Protein AF-A0A242NF58-F1 (afdb_monomer)

Mean predicted aligned error: 4.68 Å

Radius of gyration: 13.23 Å; Cα contacts (8 Å, |Δi|>4): 140; chains: 1; bounding box: 34×26×32 Å

Structure (mmCIF, N/CA/C/O backbone):
data_AF-A0A242NF58-F1
#
_entry.id   AF-A0A242NF58-F1
#
loop_
_atom_site.group_PDB
_atom_site.id
_atom_site.type_symbol
_atom_site.label_atom_id
_atom_site.label_alt_id
_atom_site.label_comp_id
_atom_site.label_asym_id
_atom_site.label_entity_id
_atom_site.label_seq_id
_atom_site.pdbx_PDB_ins_code
_atom_site.Cartn_x
_atom_site.Cartn_y
_atom_site.Cartn_z
_atom_site.occupancy
_atom_site.B_iso_or_equiv
_atom_site.auth_seq_id
_atom_site.auth_comp_id
_atom_site.auth_asym_id
_atom_site.auth_atom_id
_atom_site.pdbx_PDB_model_num
ATOM 1 N N . MET A 1 1 ? 16.457 -5.981 -16.999 1.00 76.19 1 MET A N 1
ATOM 2 C CA . MET A 1 1 ? 15.585 -6.532 -15.940 1.00 76.19 1 MET A CA 1
ATOM 3 C C . MET A 1 1 ? 14.502 -5.506 -15.664 1.00 76.19 1 MET A C 1
ATOM 5 O O . MET A 1 1 ? 14.846 -4.333 -15.566 1.00 76.19 1 MET A O 1
ATOM 9 N N . LEU A 1 2 ? 13.240 -5.931 -15.616 1.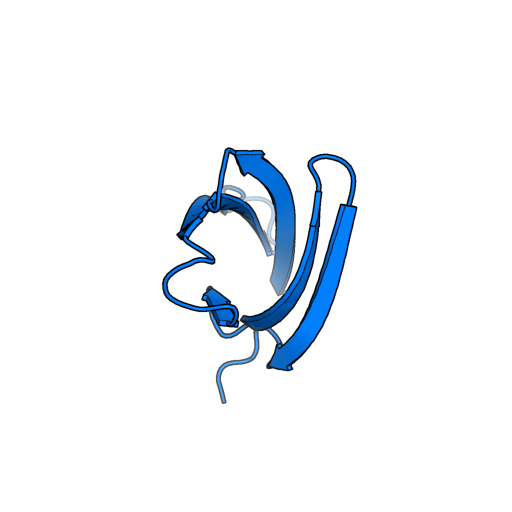00 85.06 2 LEU A N 1
ATOM 10 C CA . LEU A 1 2 ? 12.114 -5.079 -15.233 1.00 85.06 2 LEU A CA 1
ATOM 11 C C . LEU A 1 2 ? 12.010 -5.088 -13.706 1.00 85.06 2 LEU A C 1
ATOM 13 O O . LEU A 1 2 ? 11.947 -6.159 -13.105 1.00 85.06 2 LEU A O 1
ATOM 17 N N . GLN A 1 3 ? 12.012 -3.912 -13.088 1.00 89.38 3 GLN A N 1
ATOM 18 C CA . GLN A 1 3 ? 11.730 -3.749 -11.664 1.00 89.38 3 GLN A CA 1
ATOM 19 C C . GLN A 1 3 ? 10.382 -3.059 -11.502 1.00 89.38 3 GLN A C 1
ATOM 21 O O . GLN A 1 3 ? 10.121 -2.071 -12.181 1.00 89.38 3 GLN A O 1
ATOM 26 N N . GLN A 1 4 ? 9.549 -3.557 -10.591 1.00 92.06 4 GLN A N 1
ATOM 27 C CA . GLN A 1 4 ? 8.213 -3.032 -10.311 1.00 92.06 4 GLN A CA 1
ATOM 28 C C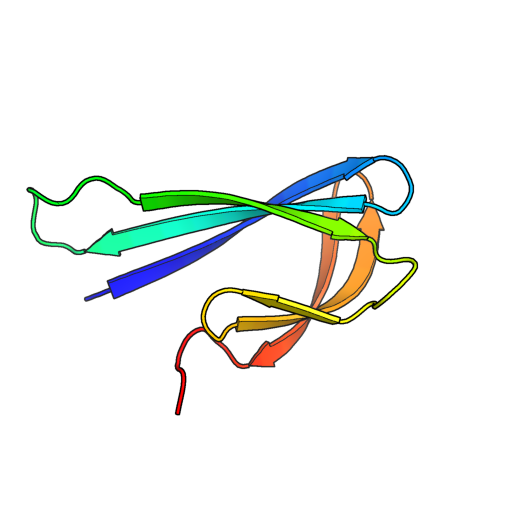 . GLN A 1 4 ? 8.053 -2.819 -8.806 1.00 92.06 4 GLN A C 1
ATOM 30 O O . GLN A 1 4 ? 8.512 -3.635 -8.005 1.00 92.06 4 GLN A O 1
ATOM 35 N N . ILE A 1 5 ? 7.435 -1.704 -8.422 1.00 93.75 5 ILE A N 1
ATOM 36 C CA . ILE A 1 5 ? 7.294 -1.279 -7.028 1.00 93.75 5 ILE A CA 1
ATOM 37 C C . ILE A 1 5 ? 5.873 -0.767 -6.813 1.00 93.75 5 ILE A C 1
ATOM 39 O O . ILE A 1 5 ? 5.402 0.072 -7.581 1.00 93.75 5 ILE A O 1
ATOM 43 N N . LEU A 1 6 ? 5.224 -1.228 -5.741 1.00 95.69 6 LEU A N 1
ATOM 44 C CA . LEU A 1 6 ? 4.063 -0.560 -5.153 1.00 95.69 6 LEU A CA 1
ATOM 45 C C . LEU A 1 6 ? 4.521 0.278 -3.957 1.00 95.69 6 LEU A C 1
ATOM 47 O O . LEU A 1 6 ? 5.327 -0.174 -3.146 1.00 95.69 6 LEU A O 1
ATOM 51 N N . ILE A 1 7 ? 4.012 1.500 -3.861 1.00 95.62 7 ILE A N 1
ATOM 52 C CA . ILE A 1 7 ? 4.338 2.478 -2.825 1.00 95.62 7 ILE A CA 1
ATOM 53 C C . ILE A 1 7 ? 3.037 2.841 -2.125 1.00 95.62 7 ILE A C 1
ATOM 55 O O . ILE A 1 7 ? 2.112 3.339 -2.757 1.00 95.62 7 ILE A O 1
ATOM 59 N N . TYR A 1 8 ? 2.957 2.609 -0.821 1.00 96.38 8 TYR A N 1
ATOM 60 C CA . TYR A 1 8 ? 1.832 3.095 -0.036 1.00 96.38 8 TYR A CA 1
ATOM 61 C C . TYR A 1 8 ? 2.013 4.587 0.262 1.00 96.38 8 TYR A C 1
ATOM 63 O O . TYR A 1 8 ? 2.949 4.967 0.963 1.00 96.38 8 TYR A O 1
ATOM 71 N N . ASN A 1 9 ? 1.125 5.422 -0.279 1.00 95.25 9 ASN A N 1
ATOM 72 C CA . ASN A 1 9 ? 1.203 6.883 -0.170 1.00 95.25 9 ASN A CA 1
ATOM 73 C C . ASN A 1 9 ? 0.342 7.452 0.972 1.00 95.25 9 ASN A C 1
ATOM 75 O O . ASN A 1 9 ? 0.389 8.653 1.231 1.00 95.25 9 ASN A O 1
ATOM 79 N N . GLY A 1 10 ? -0.451 6.617 1.648 1.00 95.31 10 GLY A N 1
ATOM 80 C CA . GLY A 1 10 ? -1.313 7.030 2.752 1.00 95.31 10 GLY A CA 1
ATOM 81 C C . GLY A 1 10 ? -2.781 6.652 2.559 1.00 95.31 10 GLY A C 1
ATOM 82 O O . GLY A 1 10 ? -3.166 5.996 1.589 1.00 95.31 10 GLY A O 1
ATOM 83 N N . LYS A 1 11 ? -3.596 7.077 3.525 1.00 95.75 11 LYS A N 1
ATOM 84 C CA . LYS A 1 11 ? -5.018 6.759 3.653 1.00 95.75 11 LYS A CA 1
ATOM 85 C C . LYS A 1 11 ? -5.824 8.022 3.939 1.00 95.75 11 LYS A C 1
ATOM 87 O O . LYS A 1 11 ? -5.387 8.878 4.707 1.00 95.75 11 LYS A O 1
ATOM 92 N N . VAL A 1 12 ? -7.0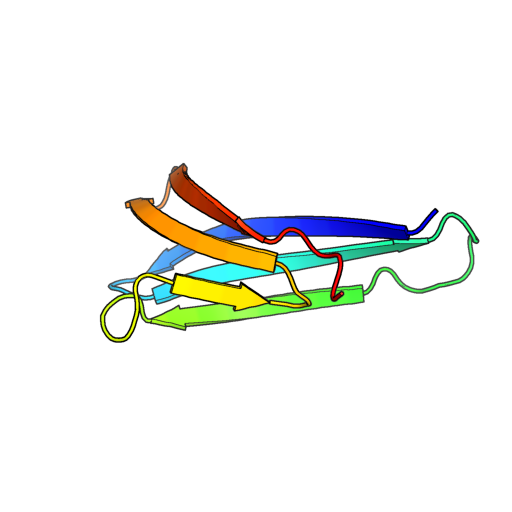33 8.093 3.391 1.00 95.88 12 VAL A N 1
ATOM 93 C CA . VAL A 1 12 ? -8.054 9.086 3.749 1.00 95.88 12 VAL A CA 1
ATOM 94 C C . VAL A 1 12 ? -9.387 8.360 3.901 1.00 95.88 12 VAL A C 1
ATOM 96 O O . VAL A 1 12 ? -9.879 7.748 2.960 1.00 95.88 12 VAL A O 1
ATOM 99 N N . GLY A 1 13 ? -9.976 8.389 5.099 1.00 95.31 13 GLY A N 1
ATOM 100 C CA . GLY A 1 13 ? -11.181 7.600 5.376 1.00 95.31 13 GLY A CA 1
ATOM 101 C C . GLY A 1 13 ? -10.923 6.101 5.183 1.00 95.31 13 GLY A C 1
ATOM 102 O O . GLY A 1 13 ? -10.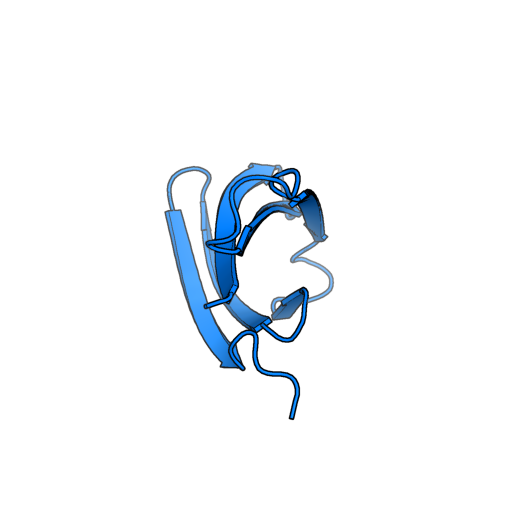011 5.554 5.803 1.00 95.31 13 GLY A O 1
ATOM 103 N N . ASN A 1 14 ? -11.706 5.450 4.321 1.00 96.12 14 ASN A N 1
ATOM 104 C CA . ASN A 1 14 ? -11.512 4.042 3.951 1.00 96.12 14 ASN A CA 1
ATOM 105 C C . ASN A 1 14 ? -10.632 3.857 2.709 1.00 96.12 14 ASN A C 1
ATOM 107 O O . ASN A 1 14 ? -10.274 2.724 2.388 1.00 96.12 14 ASN A O 1
ATOM 111 N N . ASN A 1 15 ? -10.238 4.948 2.054 1.00 96.81 15 ASN A N 1
ATOM 112 C CA . ASN A 1 15 ? -9.497 4.882 0.811 1.00 96.81 15 ASN A CA 1
ATOM 113 C C . ASN A 1 15 ? -7.993 4.876 1.070 1.00 96.81 15 ASN A C 1
ATOM 115 O O . ASN A 1 15 ? -7.487 5.656 1.884 1.00 96.81 15 ASN A O 1
ATOM 119 N N . ILE A 1 16 ? -7.269 4.016 0.358 1.00 97.19 16 ILE A N 1
ATOM 120 C CA . ILE A 1 16 ? -5.804 3.990 0.343 1.00 97.19 16 ILE A CA 1
ATOM 121 C C . ILE A 1 16 ? -5.279 4.423 -1.0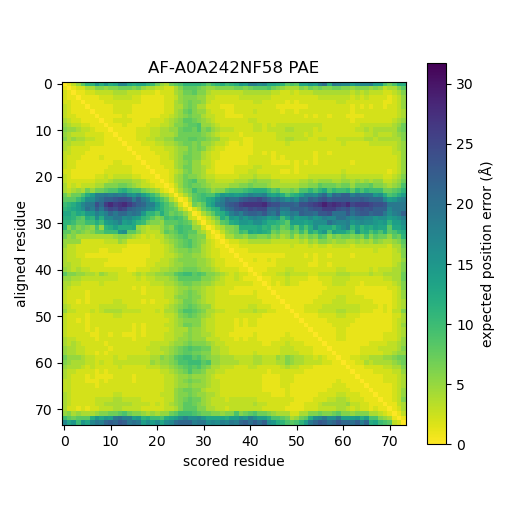17 1.00 97.19 16 ILE A C 1
ATOM 123 O O . ILE A 1 16 ? -5.831 4.052 -2.051 1.00 97.19 16 ILE A O 1
ATOM 127 N N . ASN A 1 17 ? -4.176 5.166 -1.011 1.00 96.62 17 ASN A N 1
ATOM 128 C CA . ASN A 1 17 ? -3.475 5.553 -2.223 1.00 96.62 17 ASN A CA 1
ATOM 129 C C . ASN A 1 17 ? -2.230 4.681 -2.413 1.00 96.62 17 ASN A C 1
ATOM 131 O O . ASN A 1 17 ? -1.362 4.608 -1.536 1.00 96.62 17 ASN A O 1
ATOM 135 N N . ILE A 1 18 ? -2.149 4.029 -3.569 1.00 97.00 18 ILE A N 1
ATOM 136 C CA . ILE A 1 18 ? -1.027 3.187 -3.963 1.00 97.00 18 ILE A CA 1
ATOM 137 C C . ILE A 1 18 ? -0.388 3.781 -5.216 1.00 97.00 18 ILE A C 1
ATOM 139 O O . ILE A 1 18 ? -0.999 3.857 -6.280 1.00 97.00 18 ILE A O 1
ATOM 143 N N . GLY A 1 19 ? 0.866 4.196 -5.085 1.00 95.25 19 GLY A N 1
ATOM 144 C CA . GLY A 1 19 ? 1.727 4.534 -6.203 1.00 95.25 19 GLY A CA 1
ATOM 145 C C . GLY A 1 19 ? 2.324 3.277 -6.825 1.00 95.25 19 GLY A C 1
ATOM 146 O O . GLY A 1 19 ? 2.633 2.312 -6.131 1.00 95.25 19 GLY A O 1
ATOM 147 N N . TYR A 1 20 ? 2.545 3.297 -8.130 1.00 94.25 20 TYR A N 1
ATOM 148 C CA . TYR A 1 20 ? 3.273 2.265 -8.855 1.00 94.25 20 TYR A CA 1
ATOM 149 C C . TYR A 1 20 ? 4.442 2.884 -9.605 1.00 94.25 20 TYR A C 1
ATOM 151 O O . TYR A 1 20 ? 4.281 3.945 -10.207 1.00 94.25 20 TYR A O 1
ATOM 159 N N . LYS A 1 21 ? 5.595 2.212 -9.597 1.00 91.12 21 LYS A N 1
ATOM 160 C CA . LYS A 1 21 ? 6.755 2.562 -10.423 1.00 91.12 21 LYS A CA 1
ATOM 161 C C . LYS A 1 21 ? 7.302 1.327 -11.118 1.00 91.12 21 LYS A C 1
ATOM 163 O O . LYS A 1 21 ? 7.440 0.283 -10.482 1.00 91.12 21 LYS A O 1
ATOM 168 N N . GLU A 1 22 ? 7.682 1.477 -12.382 1.00 89.56 22 GLU A N 1
ATOM 169 C CA . GLU A 1 22 ? 8.470 0.475 -13.098 1.00 89.56 22 GLU A CA 1
ATOM 170 C C . GLU A 1 22 ? 9.727 1.069 -13.734 1.00 89.56 22 GLU A C 1
ATOM 172 O O . GLU A 1 22 ? 9.715 2.187 -14.255 1.00 89.56 22 GLU A O 1
ATOM 177 N N . PHE A 1 23 ? 10.812 0.298 -13.682 1.00 84.88 23 PHE A N 1
ATOM 178 C CA . PHE A 1 23 ? 12.118 0.661 -14.216 1.00 84.88 23 PHE A CA 1
ATOM 179 C C . PHE A 1 23 ? 12.609 -0.440 -15.145 1.00 84.88 23 PHE A C 1
ATOM 181 O O . PHE A 1 23 ? 12.558 -1.623 -14.806 1.00 84.88 23 PHE A O 1
ATOM 188 N N . ASN A 1 24 ? 13.134 -0.035 -16.295 1.00 80.88 24 ASN A N 1
ATOM 189 C CA . ASN A 1 24 ? 13.904 -0.897 -17.178 1.00 80.88 24 ASN A CA 1
ATOM 190 C C . ASN A 1 24 ? 15.315 -0.318 -17.272 1.00 80.88 24 ASN A C 1
ATOM 192 O O . ASN A 1 24 ? 15.462 0.880 -17.489 1.00 80.88 24 ASN A O 1
ATOM 196 N N . ASN A 1 25 ? 16.340 -1.164 -17.134 1.00 70.12 25 ASN A N 1
ATOM 197 C CA . ASN A 1 25 ? 17.758 -0.767 -17.207 1.00 70.12 25 ASN A CA 1
ATOM 198 C C . ASN A 1 25 ? 18.194 -0.137 -18.548 1.00 70.12 25 ASN A C 1
ATOM 200 O O . ASN A 1 25 ? 19.350 0.254 -18.666 1.00 70.12 25 ASN A O 1
ATOM 204 N N . ASP A 1 26 ? 17.314 -0.043 -19.547 1.00 64.88 26 ASP A N 1
ATOM 205 C CA . ASP A 1 26 ? 17.594 0.697 -20.774 1.00 64.88 26 ASP A CA 1
ATOM 206 C C . ASP A 1 26 ? 17.244 2.171 -20.573 1.00 64.88 26 ASP A C 1
ATOM 208 O O . ASP A 1 26 ? 16.074 2.553 -20.483 1.00 64.88 26 ASP A O 1
ATOM 212 N N . SER A 1 27 ? 18.299 2.982 -20.503 1.00 57.69 27 SER A N 1
ATOM 213 C CA . SER A 1 27 ? 18.403 4.400 -20.130 1.00 57.69 27 SER A CA 1
ATOM 214 C C . SER A 1 27 ? 17.547 5.411 -20.918 1.00 57.69 27 SER A C 1
ATOM 216 O O . SER A 1 27 ? 17.843 6.603 -20.898 1.00 57.69 27 SER A O 1
ATOM 218 N N . ALA A 1 28 ? 16.496 4.980 -21.617 1.00 56.97 28 ALA A N 1
ATOM 219 C CA . ALA A 1 28 ? 15.679 5.823 -22.489 1.00 56.97 28 ALA A CA 1
ATOM 220 C C . ALA A 1 28 ? 14.158 5.698 -22.277 1.00 56.97 28 ALA A C 1
ATOM 222 O O . ALA A 1 28 ? 13.402 6.423 -22.926 1.00 56.97 28 ALA A O 1
ATOM 223 N N . ARG A 1 29 ? 13.668 4.819 -21.387 1.00 61.25 29 ARG A N 1
ATOM 224 C CA . ARG A 1 29 ? 12.226 4.747 -21.086 1.00 61.25 29 ARG A CA 1
ATOM 225 C C . ARG A 1 29 ? 11.867 5.611 -19.880 1.00 61.25 29 ARG A C 1
ATOM 227 O O . ARG A 1 29 ? 12.470 5.493 -18.820 1.00 61.25 29 ARG A O 1
ATOM 234 N N . ILE A 1 30 ? 10.850 6.456 -20.053 1.00 57.44 30 ILE A N 1
ATOM 235 C CA . ILE A 1 30 ? 10.233 7.241 -18.977 1.00 57.44 30 ILE A CA 1
ATOM 236 C C . ILE A 1 30 ? 9.823 6.278 -17.857 1.00 57.44 30 ILE A C 1
ATOM 238 O O . ILE A 1 30 ? 9.134 5.291 -18.125 1.00 57.44 30 ILE A O 1
ATOM 242 N N . ALA A 1 31 ? 10.241 6.559 -16.619 1.00 64.12 31 ALA A N 1
ATOM 243 C CA . ALA A 1 31 ? 9.747 5.843 -15.449 1.00 64.12 31 ALA A CA 1
ATOM 244 C C . ALA A 1 31 ? 8.225 6.001 -15.410 1.00 64.12 31 ALA A C 1
ATOM 246 O O . ALA A 1 31 ? 7.712 7.113 -15.274 1.00 64.12 31 ALA A O 1
ATOM 247 N N . PHE A 1 32 ? 7.497 4.903 -15.593 1.00 66.25 32 PHE A N 1
ATOM 248 C CA . PHE A 1 32 ? 6.047 4.962 -15.608 1.00 66.25 32 PHE A CA 1
ATOM 249 C C . PHE A 1 32 ? 5.566 5.009 -14.164 1.00 66.25 32 PHE A C 1
ATOM 251 O O . PHE A 1 32 ? 5.828 4.089 -13.385 1.00 66.25 32 PHE A O 1
ATOM 258 N N . SER A 1 33 ? 4.903 6.104 -13.803 1.00 78.94 33 SER A N 1
ATOM 259 C CA . SER A 1 33 ? 4.347 6.292 -12.472 1.00 78.94 33 SER A CA 1
ATOM 260 C C . SER A 1 33 ? 2.854 6.535 -12.543 1.00 78.94 33 SER A C 1
ATOM 262 O O . SER A 1 33 ? 2.421 7.504 -13.161 1.00 78.94 33 SER A O 1
ATOM 264 N N . ASN A 1 34 ? 2.094 5.691 -11.857 1.00 88.56 34 ASN A N 1
ATOM 265 C CA . ASN A 1 34 ? 0.659 5.866 -11.669 1.00 88.56 34 ASN A CA 1
ATOM 266 C C . ASN A 1 34 ? 0.346 5.917 -10.181 1.00 88.56 34 ASN A C 1
ATOM 268 O O . ASN A 1 34 ? 0.999 5.233 -9.397 1.00 88.56 34 ASN A O 1
ATOM 272 N N . ASN A 1 35 ? -0.691 6.663 -9.821 1.00 91.75 35 ASN A N 1
ATOM 273 C CA . ASN A 1 35 ? -1.316 6.574 -8.510 1.00 91.75 35 ASN A CA 1
ATOM 274 C C . ASN A 1 35 ? -2.718 6.008 -8.702 1.00 91.75 35 ASN A C 1
ATOM 276 O O . ASN A 1 35 ? -3.452 6.460 -9.580 1.00 91.75 35 ASN A O 1
ATOM 280 N N . VAL A 1 36 ? -3.068 5.021 -7.891 1.00 94.31 36 VAL A N 1
ATOM 281 C CA . VAL A 1 36 ? -4.398 4.419 -7.860 1.00 94.31 36 VAL A CA 1
ATOM 282 C C . VAL A 1 36 ? -4.956 4.491 -6.450 1.00 94.31 36 VAL A C 1
ATOM 284 O O . VAL A 1 36 ? -4.212 4.489 -5.468 1.00 94.31 36 VAL A O 1
ATOM 287 N N . GLU A 1 37 ? -6.274 4.580 -6.363 1.00 96.69 37 GLU A N 1
ATOM 288 C CA . GLU A 1 37 ? -7.004 4.655 -5.106 1.00 96.69 37 GLU A CA 1
ATOM 289 C C . GLU A 1 37 ? -7.926 3.443 -4.984 1.00 96.69 37 GLU A C 1
ATOM 291 O O . GLU A 1 37 ? -8.566 3.049 -5.960 1.00 96.69 37 GLU A O 1
ATOM 296 N N . TYR A 1 38 ? -7.965 2.848 -3.793 1.00 97.00 38 TYR A N 1
ATOM 297 C CA . TYR A 1 38 ? -8.826 1.710 -3.474 1.00 97.00 38 TYR A CA 1
ATOM 298 C C . TYR A 1 38 ? -9.657 2.022 -2.237 1.00 97.00 38 TYR A C 1
ATOM 300 O O . TYR A 1 38 ? -9.086 2.412 -1.218 1.00 97.00 38 TYR A O 1
ATOM 308 N N . ASP A 1 39 ? -10.969 1.799 -2.310 1.00 96.88 39 ASP A N 1
ATOM 309 C CA . ASP A 1 39 ? -11.869 1.861 -1.158 1.00 96.88 39 ASP A CA 1
ATOM 310 C C . ASP A 1 39 ? -11.890 0.510 -0.431 1.00 96.88 39 ASP A C 1
ATOM 312 O O . ASP A 1 39 ? -12.393 -0.493 -0.943 1.00 96.88 39 ASP A O 1
ATOM 316 N N . LEU A 1 40 ? -11.340 0.480 0.784 1.00 96.81 40 LEU A N 1
ATOM 317 C CA . LEU A 1 40 ? -11.258 -0.737 1.592 1.00 96.81 40 LEU A CA 1
ATOM 318 C C . LEU A 1 40 ? -12.586 -1.138 2.248 1.00 96.81 40 LEU A C 1
ATOM 320 O O . LEU A 1 40 ? -12.640 -2.177 2.913 1.00 96.81 40 LEU A O 1
ATOM 324 N N . SER A 1 41 ? -13.638 -0.327 2.106 1.00 96.94 41 SER A N 1
ATOM 325 C CA . SER A 1 41 ? -14.986 -0.707 2.531 1.00 96.94 41 SER A CA 1
ATOM 326 C C . SER A 1 41 ? -15.666 -1.671 1.557 1.00 96.94 41 SER A C 1
ATOM 328 O O . SER A 1 41 ? -16.492 -2.467 1.998 1.00 96.94 41 SER A O 1
ATOM 330 N N . ASP A 1 42 ? -15.266 -1.657 0.281 1.00 95.75 42 ASP A N 1
ATOM 331 C CA . ASP A 1 42 ? -15.740 -2.591 -0.747 1.00 95.75 42 ASP A CA 1
ATOM 332 C C . ASP A 1 42 ? -14.947 -3.907 -0.715 1.00 95.75 42 ASP A C 1
ATOM 334 O O . ASP A 1 42 ? -15.508 -5.001 -0.637 1.00 95.75 42 ASP A O 1
ATOM 338 N N . SER A 1 43 ? -13.615 -3.814 -0.689 1.00 96.62 43 SER A N 1
ATOM 339 C CA . SER A 1 43 ? -12.734 -4.981 -0.654 1.00 96.62 43 SER A CA 1
ATOM 340 C C . SER A 1 43 ? -11.451 -4.700 0.116 1.00 96.62 43 SER A C 1
ATOM 342 O O . SER A 1 43 ? -10.778 -3.694 -0.095 1.00 96.62 43 SER A O 1
ATOM 344 N N . LYS A 1 44 ? -11.040 -5.655 0.956 1.00 97.19 44 LYS A N 1
ATOM 345 C CA . LYS A 1 44 ? -9.705 -5.638 1.577 1.00 97.19 44 LYS A CA 1
ATOM 346 C C . LYS A 1 44 ? -8.606 -6.116 0.634 1.00 97.19 44 LYS A C 1
ATOM 348 O O . LYS A 1 44 ? -7.434 -5.960 0.957 1.00 97.19 44 LYS A O 1
ATOM 353 N N . VAL A 1 45 ? -8.962 -6.714 -0.501 1.00 98.00 45 VAL A N 1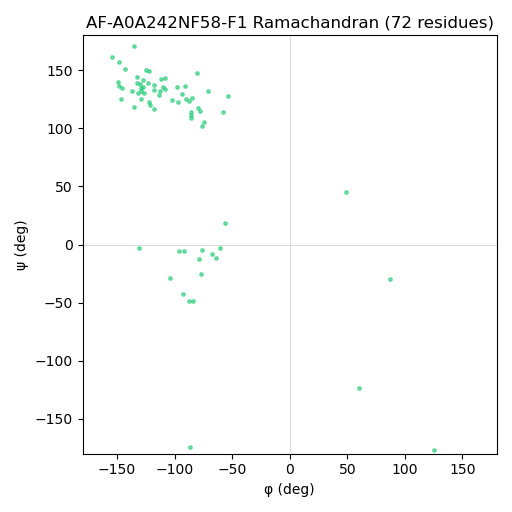
ATOM 354 C CA . VAL A 1 45 ? -8.011 -7.189 -1.505 1.00 98.00 45 VAL A CA 1
ATOM 355 C C . VAL A 1 45 ? -7.870 -6.142 -2.597 1.00 98.00 45 VAL A C 1
ATOM 357 O O . VAL A 1 45 ? -8.852 -5.781 -3.248 1.00 98.00 45 VAL A O 1
ATOM 360 N N . ILE A 1 46 ? -6.638 -5.693 -2.816 1.00 97.12 46 ILE A N 1
ATOM 361 C CA . ILE A 1 46 ? -6.271 -4.801 -3.912 1.00 97.12 46 ILE A CA 1
ATOM 362 C C . ILE A 1 46 ? -5.452 -5.561 -4.948 1.00 97.12 46 ILE A C 1
ATOM 364 O O . ILE A 1 46 ? -4.622 -6.405 -4.606 1.00 97.12 46 ILE A O 1
ATOM 368 N N . ARG A 1 47 ? -5.659 -5.235 -6.227 1.00 95.81 47 ARG A N 1
ATOM 369 C CA . ARG A 1 47 ? -4.901 -5.817 -7.337 1.00 95.81 47 ARG A CA 1
ATOM 370 C C . ARG A 1 47 ? -4.409 -4.728 -8.275 1.00 95.81 47 ARG A C 1
ATOM 372 O O . ARG A 1 47 ? -5.195 -3.899 -8.738 1.00 95.81 47 ARG A O 1
ATOM 379 N N . TYR A 1 48 ? -3.121 -4.761 -8.597 1.00 95.06 48 TYR A N 1
ATOM 380 C CA . TYR A 1 48 ? -2.523 -3.874 -9.587 1.00 95.06 48 TYR A CA 1
ATOM 381 C C . TYR A 1 48 ? -1.385 -4.567 -10.335 1.00 95.06 48 TYR A C 1
ATOM 383 O O . TYR A 1 48 ? -0.434 -5.045 -9.723 1.00 95.06 48 TYR A O 1
ATOM 391 N N . LYS A 1 49 ? -1.459 -4.593 -11.675 1.00 92.75 49 LYS A N 1
ATOM 392 C CA . LYS A 1 49 ? -0.400 -5.138 -12.554 1.00 92.75 49 LYS A CA 1
ATOM 393 C C . LYS A 1 49 ? 0.086 -6.539 -12.129 1.00 92.75 49 LYS A C 1
ATOM 395 O O . LYS A 1 49 ? 1.282 -6.787 -12.057 1.00 92.75 49 LYS A O 1
ATOM 400 N N . GLY A 1 50 ? -0.850 -7.435 -11.815 1.00 93.50 50 GLY A N 1
ATOM 401 C CA . GLY A 1 50 ? -0.569 -8.812 -11.388 1.00 93.50 50 GLY A CA 1
ATOM 402 C C . GLY A 1 50 ? -0.343 -8.980 -9.885 1.00 93.50 50 GLY A C 1
ATOM 403 O O . GLY A 1 50 ? -0.719 -10.017 -9.345 1.00 93.50 50 GLY A O 1
ATOM 404 N N . ALA A 1 51 ? 0.169 -7.957 -9.192 1.00 96.38 51 ALA A N 1
ATOM 405 C CA . ALA A 1 51 ? 0.316 -8.007 -7.744 1.00 96.38 51 ALA A CA 1
ATOM 406 C C . ALA A 1 51 ? -1.050 -7.934 -7.062 1.00 96.38 51 ALA A C 1
ATOM 408 O O . ALA A 1 51 ? -1.863 -7.058 -7.375 1.00 96.38 51 ALA A O 1
ATOM 409 N N . GLU A 1 52 ? -1.274 -8.834 -6.113 1.00 97.50 52 GLU A N 1
ATOM 410 C CA . GLU A 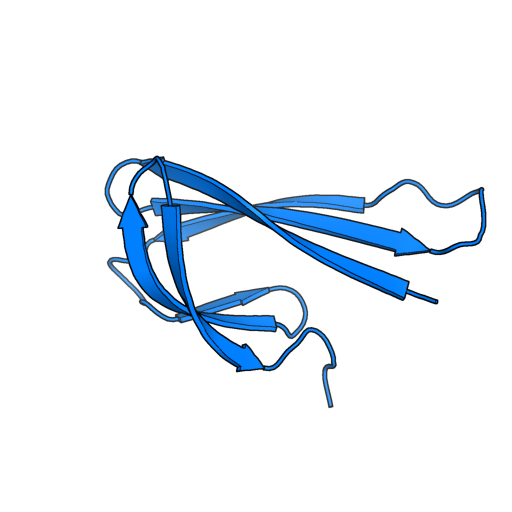1 52 ? -2.494 -8.907 -5.321 1.00 97.50 52 GLU A CA 1
ATOM 411 C C . GLU A 1 52 ? -2.150 -8.958 -3.840 1.00 97.50 52 GLU A C 1
ATOM 413 O O . GLU A 1 52 ? -1.372 -9.809 -3.400 1.00 97.50 52 GLU A O 1
ATOM 418 N N . LEU A 1 53 ? -2.731 -8.032 -3.082 1.00 98.00 53 LEU A N 1
ATOM 419 C CA . LEU A 1 53 ? -2.464 -7.845 -1.665 1.00 98.00 53 LEU A CA 1
ATOM 420 C C . LEU A 1 53 ? -3.782 -7.816 -0.895 1.00 98.00 53 LEU A C 1
ATOM 422 O O . LEU A 1 53 ? -4.685 -7.062 -1.250 1.00 98.00 53 LEU A O 1
ATOM 426 N N . GLU A 1 54 ? -3.869 -8.567 0.196 1.00 98.38 54 GLU A N 1
ATOM 427 C CA . GLU A 1 54 ? -4.897 -8.360 1.213 1.00 98.38 54 GLU A CA 1
ATOM 428 C C . GLU A 1 54 ? -4.385 -7.375 2.260 1.00 98.38 54 GLU A C 1
ATOM 430 O O . GLU A 1 54 ? -3.336 -7.585 2.871 1.00 98.38 54 GLU A O 1
ATOM 435 N N . ILE A 1 55 ? -5.139 -6.306 2.488 1.00 98.12 55 ILE A N 1
ATOM 436 C CA . ILE A 1 55 ? -4.827 -5.290 3.483 1.00 98.12 55 ILE A CA 1
ATOM 437 C C . ILE A 1 55 ? -5.376 -5.731 4.838 1.00 98.12 55 ILE A C 1
ATOM 439 O O . ILE A 1 55 ? -6.588 -5.812 5.050 1.00 98.12 55 ILE A O 1
ATOM 443 N N . ILE A 1 56 ? -4.465 -5.986 5.776 1.00 98.31 56 ILE A N 1
ATOM 444 C CA . ILE A 1 56 ? -4.787 -6.445 7.132 1.00 98.31 56 ILE A CA 1
ATOM 445 C C . ILE A 1 56 ? -5.035 -5.237 8.036 1.00 98.31 56 ILE A C 1
ATOM 447 O O . ILE A 1 56 ? -6.043 -5.170 8.744 1.00 98.31 56 ILE A O 1
ATOM 451 N N . LYS A 1 57 ? -4.128 -4.254 7.994 1.00 97.56 57 LYS A N 1
ATOM 452 C CA . LYS A 1 57 ? -4.206 -3.036 8.804 1.00 97.56 57 LYS A CA 1
ATOM 453 C C . LYS A 1 57 ? -3.576 -1.867 8.072 1.00 97.56 57 LYS A C 1
ATOM 455 O O . LYS A 1 57 ? -2.525 -1.998 7.457 1.00 97.56 57 LYS A O 1
ATOM 460 N N . VAL A 1 58 ? -4.198 -0.696 8.172 1.00 97.00 58 VAL A N 1
ATOM 461 C CA . VAL A 1 58 ? -3.676 0.503 7.519 1.00 97.00 58 VAL A CA 1
ATOM 462 C C . VAL A 1 58 ? -3.939 1.773 8.321 1.00 97.00 58 VAL A C 1
ATOM 464 O O . VAL A 1 58 ? -5.041 2.028 8.827 1.00 97.00 58 VAL A O 1
ATOM 467 N N . THR A 1 59 ? -2.897 2.590 8.417 1.00 94.81 59 THR A N 1
ATOM 468 C CA . THR A 1 59 ? -2.900 3.930 9.009 1.00 94.81 59 THR A CA 1
ATOM 469 C C . THR A 1 59 ? -2.133 4.876 8.091 1.00 94.81 59 THR A C 1
ATOM 471 O O . THR A 1 59 ? -1.437 4.430 7.186 1.00 94.81 59 THR A O 1
ATOM 474 N N . ASN A 1 60 ? -2.170 6.181 8.345 1.00 90.81 60 ASN A N 1
ATOM 475 C CA . ASN A 1 60 ? -1.397 7.141 7.543 1.00 90.81 60 ASN A CA 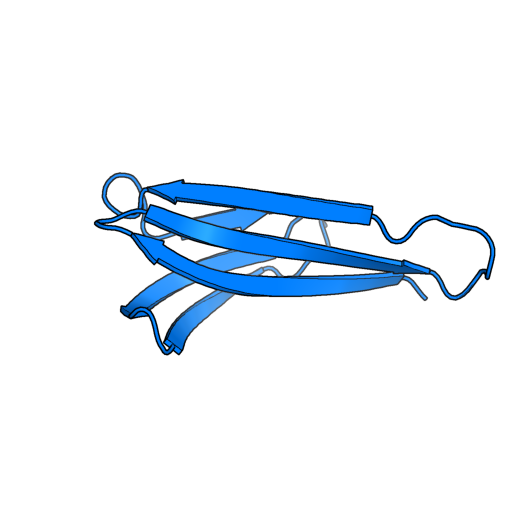1
ATOM 476 C C . ASN A 1 60 ? 0.128 6.945 7.661 1.00 90.81 60 ASN A C 1
ATOM 478 O O . ASN A 1 60 ? 0.869 7.533 6.886 1.00 90.81 60 ASN A O 1
ATOM 482 N N . GLN A 1 61 ? 0.591 6.134 8.620 1.00 90.50 61 GLN A N 1
ATOM 483 C CA . GLN A 1 61 ? 2.010 5.896 8.893 1.00 90.50 61 GLN A CA 1
ATOM 484 C C . GLN A 1 61 ? 2.503 4.538 8.386 1.00 90.50 61 GLN A C 1
ATOM 486 O O . GLN A 1 61 ? 3.684 4.393 8.090 1.00 90.50 61 GLN A O 1
ATOM 491 N N . PHE A 1 62 ? 1.631 3.529 8.309 1.00 95.19 62 PHE A N 1
ATOM 492 C CA . PHE A 1 62 ? 2.034 2.184 7.904 1.00 95.19 62 PHE A CA 1
ATOM 493 C C . PHE A 1 62 ? 0.886 1.383 7.297 1.00 95.19 62 PHE A C 1
ATOM 495 O O . PHE A 1 62 ? -0.295 1.655 7.542 1.00 95.19 62 PHE A O 1
ATOM 502 N N . ILE A 1 63 ? 1.275 0.339 6.571 1.00 97.44 63 ILE A N 1
ATOM 503 C CA . ILE A 1 63 ? 0.397 -0.680 6.017 1.00 97.44 63 ILE A CA 1
ATOM 504 C C . ILE A 1 63 ? 0.924 -2.067 6.395 1.00 97.44 63 ILE A C 1
ATOM 506 O O . ILE A 1 63 ? 2.119 -2.340 6.308 1.00 97.44 63 ILE A O 1
ATOM 510 N N . GLU A 1 64 ? 0.019 -2.929 6.829 1.00 98.38 64 GLU A N 1
ATOM 511 C CA . GLU A 1 64 ? 0.235 -4.350 7.067 1.00 98.38 64 GLU A CA 1
ATOM 512 C C . GLU A 1 64 ? -0.607 -5.119 6.052 1.00 98.38 64 GLU A C 1
ATOM 514 O O . GLU A 1 64 ? -1.804 -4.849 5.894 1.00 98.38 64 GLU A O 1
ATOM 519 N N . TYR A 1 65 ? 0.020 -6.053 5.345 1.00 98.31 65 TYR A N 1
ATOM 520 C CA . TYR A 1 65 ? -0.599 -6.739 4.223 1.00 98.31 65 TYR A CA 1
ATOM 521 C C . TYR A 1 65 ? -0.098 -8.174 4.085 1.00 98.31 65 TYR A C 1
ATOM 523 O O . TYR A 1 65 ? 1.011 -8.514 4.502 1.00 98.31 65 TYR A O 1
ATOM 531 N N . LYS A 1 66 ? -0.918 -9.000 3.440 1.00 98.38 66 LYS A N 1
ATOM 532 C CA . LYS A 1 66 ? -0.556 -10.333 2.964 1.00 98.38 66 LYS A CA 1
ATOM 533 C C . LYS A 1 66 ? -0.457 -10.305 1.446 1.00 98.38 66 LYS A C 1
ATOM 535 O O . LYS A 1 66 ? -1.336 -9.772 0.778 1.00 98.38 66 LYS A O 1
ATOM 540 N N . VAL A 1 67 ? 0.606 -10.889 0.902 1.00 97.50 67 VAL A N 1
ATOM 541 C CA . VAL A 1 67 ? 0.791 -11.017 -0.549 1.00 97.50 67 VAL A CA 1
ATOM 542 C C . VAL A 1 67 ? 0.116 -12.301 -1.024 1.00 97.50 67 VAL A C 1
ATOM 544 O O . VAL A 1 67 ? 0.454 -13.379 -0.533 1.00 97.50 67 VAL A O 1
ATOM 547 N N . TYR A 1 68 ? -0.809 -12.191 -1.977 1.00 97.00 68 TYR A N 1
ATOM 548 C CA . TYR A 1 68 ? -1.391 -13.337 -2.681 1.00 97.00 68 TYR A CA 1
ATOM 549 C C . TYR A 1 68 ? -0.634 -13.661 -3.966 1.00 97.00 68 TYR A C 1
ATOM 551 O O . TYR A 1 68 ? -0.316 -14.823 -4.212 1.00 97.00 68 TYR A O 1
ATOM 559 N N . SER A 1 69 ? -0.268 -12.642 -4.741 1.00 96.25 69 SER A N 1
ATOM 560 C CA . SER A 1 69 ? 0.560 -12.790 -5.938 1.00 96.25 69 SER A CA 1
ATOM 561 C C . SER A 1 69 ? 1.519 -11.615 -6.090 1.00 96.25 69 SER A C 1
ATOM 563 O O . SER A 1 69 ? 1.250 -10.496 -5.644 1.00 96.25 69 SER A O 1
ATOM 565 N N . ASN A 1 70 ? 2.663 -11.878 -6.721 1.00 94.31 70 ASN A N 1
ATOM 566 C CA . ASN A 1 70 ? 3.592 -10.834 -7.145 1.00 94.31 70 ASN A CA 1
ATOM 567 C C . ASN A 1 70 ? 3.204 -10.309 -8.543 1.00 94.31 70 ASN A C 1
ATOM 569 O O . ASN A 1 70 ? 2.175 -10.683 -9.095 1.00 94.31 70 ASN A O 1
ATOM 573 N N . PHE A 1 71 ? 4.027 -9.440 -9.128 1.00 93.94 71 PHE A N 1
ATOM 574 C CA . PHE A 1 71 ? 3.754 -8.839 -10.439 1.00 93.94 71 PHE A CA 1
ATOM 575 C C . PHE A 1 71 ? 3.801 -9.812 -11.630 1.00 93.94 71 PHE A C 1
ATOM 577 O O . PHE A 1 71 ? 3.442 -9.424 -12.744 1.00 93.94 71 PHE A O 1
ATOM 584 N N . ASN A 1 72 ? 4.240 -11.059 -11.435 1.00 89.75 72 ASN A N 1
ATOM 585 C CA . ASN A 1 72 ? 4.259 -12.045 -12.506 1.00 89.75 72 ASN A CA 1
ATOM 586 C C . ASN A 1 72 ? 2.825 -12.511 -12.770 1.00 89.75 72 ASN A C 1
ATOM 588 O O . ASN A 1 72 ? 2.255 -13.282 -12.001 1.00 89.75 72 ASN A O 1
ATOM 592 N N . MET A 1 73 ? 2.256 -12.050 -13.879 1.00 69.88 73 MET A N 1
ATOM 593 C CA . MET A 1 73 ? 1.041 -12.631 -14.436 1.00 69.88 73 MET A CA 1
ATOM 594 C C . MET A 1 73 ? 1.443 -13.935 -15.130 1.00 69.88 73 MET A C 1
ATOM 596 O O . MET A 1 73 ? 2.054 -13.886 -16.197 1.00 69.88 73 MET A O 1
ATOM 600 N N . ILE A 1 74 ? 1.192 -15.074 -14.483 1.00 57.47 74 ILE A N 1
ATOM 601 C CA . ILE A 1 74 ? 1.204 -16.386 -15.148 1.00 57.47 74 ILE A CA 1
ATOM 602 C C . ILE A 1 74 ? -0.181 -16.609 -15.745 1.00 57.47 74 ILE A C 1
ATOM 604 O O . ILE A 1 74 ? -1.165 -16.350 -15.014 1.00 57.47 74 ILE A O 1
#

Organism: NCBI:txid1196095

Foldseek 3Di:
DKDKDWDFQFDDDQKTKIKIWIDDPPPPDDTDIDIDMDRCVVPQWDDDQFWIWRWPDGGRVDTDIDTPTDNDDD

Secondary structure (DSSP, 8-state):
-EEEEEEEEEEETTEEEEEEEEEESSTTS--EEEEEEEETTT-SEEEETTEEEEEEEE-SS-EEEEEEE-S---

pLDDT: mean 90.01, std 11.79, range [56.97, 98.38]

Solvent-accessible surface area (backbone atoms only — not comparable to full-atom values): 4474 Å² total; per-residue (Å²): 108,82,46,79,46,79,41,83,75,32,55,58,94,58,31,36,35,39,34,37,41,40,47,58,80,59,97,79,68,78,71,52,71,50,77,46,76,46,54,49,82,84,40,49,62,49,75,56,79,52,24,26,36,37,57,76,45,79,49,73,88,51,78,41,69,46,78,78,40,54,59,75,73,126

Nearest PDB structures (foldsee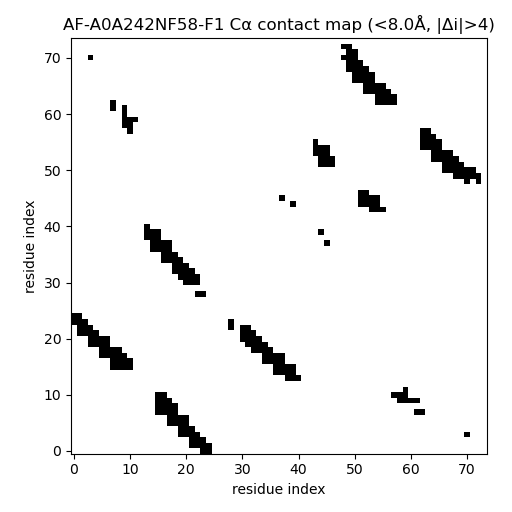k):
  5jen-assembly1_A  TM=6.326E-01  e=2.348E+00  Bacillus subtilis subsp. subtilis str. 168
  6e8r-assembly2_B  TM=6.721E-01  e=3.672E+00  Homo sapiens
  3hd0-assembly1_A  TM=7.208E-01  e=6.420E+00  Thermotoga maritima
  4bqu-assembly2_B  TM=5.306E-01  e=3.105E+00  Rhipicephalus appendiculatus

Sequence (74 aa):
MLQQILIYNGKVGNNINIGYKEFNNDSARIAFSNNVEYDLSDSKVIRYKGAELEIIKVTNQFIEYKVYSNFNMI